Protein AF-A0A9N9KIV7-F1 (afdb_monomer_lite)

Structure (mmCIF, N/CA/C/O backbone):
data_AF-A0A9N9KIV7-F1
#
_entry.id   AF-A0A9N9KIV7-F1
#
loop_
_atom_site.group_PDB
_atom_site.id
_atom_site.type_symbol
_atom_site.label_atom_id
_atom_site.label_alt_id
_atom_site.label_comp_id
_atom_site.label_asym_id
_atom_site.label_entity_id
_atom_site.label_seq_id
_atom_site.pdbx_PDB_ins_code
_atom_site.Cartn_x
_atom_site.Cartn_y
_atom_site.Cartn_z
_atom_site.occupancy
_atom_site.B_iso_or_equiv
_atom_site.auth_seq_id
_atom_site.auth_comp_id
_atom_site.auth_asym_id
_atom_site.auth_atom_id
_atom_site.pdbx_PDB_model_num
ATOM 1 N N . MET A 1 1 ? -14.320 -5.019 3.488 1.00 90.56 1 MET A N 1
ATOM 2 C CA . MET A 1 1 ? -13.304 -5.894 2.875 1.00 90.56 1 MET A CA 1
ATOM 3 C C . MET A 1 1 ? -13.835 -6.541 1.601 1.00 90.56 1 MET A C 1
ATOM 5 O O . MET A 1 1 ? -13.416 -6.108 0.541 1.00 90.56 1 MET A O 1
ATOM 9 N N . GLY A 1 2 ? -14.800 -7.473 1.668 1.00 93.31 2 GLY A N 1
ATOM 10 C CA . GLY A 1 2 ? -15.268 -8.233 0.491 1.00 93.31 2 GLY A CA 1
ATOM 11 C C . GLY A 1 2 ? -15.686 -7.397 -0.729 1.00 93.31 2 GLY A C 1
ATOM 12 O O . GLY A 1 2 ? -15.237 -7.687 -1.831 1.00 93.31 2 GLY A O 1
ATOM 13 N N . ASN A 1 3 ? -16.467 -6.326 -0.538 1.00 92.25 3 ASN A N 1
ATOM 14 C CA . ASN A 1 3 ? -16.865 -5.447 -1.649 1.00 92.25 3 ASN A CA 1
ATOM 15 C C . ASN A 1 3 ? -15.658 -4.789 -2.335 1.00 92.25 3 ASN A C 1
ATOM 17 O O . ASN A 1 3 ? -15.533 -4.883 -3.546 1.00 92.25 3 ASN A O 1
ATOM 21 N N . GLY A 1 4 ? -14.734 -4.213 -1.558 1.00 90.00 4 GLY A N 1
ATOM 22 C CA . GLY A 1 4 ? -13.536 -3.582 -2.116 1.00 90.00 4 GLY A CA 1
ATOM 23 C C . GLY A 1 4 ? -12.632 -4.582 -2.839 1.00 90.00 4 GLY A C 1
ATOM 24 O O . GLY A 1 4 ? -12.167 -4.305 -3.933 1.00 90.00 4 GLY A O 1
ATOM 25 N N . MET A 1 5 ? -12.449 -5.791 -2.295 1.00 89.81 5 MET A N 1
ATOM 26 C CA . MET A 1 5 ? -11.717 -6.853 -3.003 1.00 89.81 5 MET A CA 1
ATOM 27 C C . MET A 1 5 ? -12.370 -7.209 -4.348 1.00 89.81 5 MET A C 1
ATOM 29 O O . MET A 1 5 ? -11.663 -7.440 -5.324 1.00 89.81 5 MET A O 1
ATOM 33 N N . ALA A 1 6 ? -13.705 -7.234 -4.418 1.00 90.00 6 ALA A N 1
ATOM 34 C CA . ALA A 1 6 ? -14.421 -7.515 -5.658 1.00 90.00 6 ALA A CA 1
ATOM 35 C C . ALA A 1 6 ? -14.198 -6.434 -6.730 1.00 90.00 6 ALA A C 1
ATOM 37 O O . ALA A 1 6 ? -14.156 -6.772 -7.914 1.00 90.00 6 ALA A O 1
ATOM 38 N N . ASP A 1 7 ? -14.023 -5.172 -6.333 1.00 87.50 7 ASP A N 1
ATOM 39 C CA . ASP A 1 7 ? -13.724 -4.075 -7.260 1.00 87.50 7 ASP A CA 1
ATOM 40 C C . ASP A 1 7 ? -12.354 -4.290 -7.932 1.00 87.50 7 ASP A C 1
ATOM 42 O O . ASP A 1 7 ? -12.272 -4.345 -9.158 1.00 87.50 7 ASP A O 1
ATOM 46 N N . TYR A 1 8 ? -11.305 -4.595 -7.158 1.00 85.38 8 TYR A N 1
ATOM 47 C CA . TYR A 1 8 ? -9.962 -4.852 -7.709 1.00 85.38 8 TYR A CA 1
ATOM 48 C C . TYR A 1 8 ? -9.851 -6.159 -8.512 1.00 85.38 8 TYR A C 1
ATOM 50 O O . TYR A 1 8 ? -8.993 -6.273 -9.389 1.00 85.38 8 TYR A O 1
ATOM 58 N N . VAL A 1 9 ? -10.714 -7.149 -8.254 1.00 84.38 9 VAL A N 1
ATOM 59 C CA . VAL A 1 9 ? -10.813 -8.350 -9.103 1.00 84.38 9 VAL A CA 1
ATOM 60 C C . VAL A 1 9 ? -11.420 -8.010 -10.464 1.00 84.38 9 VAL A C 1
ATOM 62 O O . VAL A 1 9 ? -10.925 -8.490 -11.483 1.00 84.38 9 VAL A O 1
ATOM 65 N N . LYS A 1 10 ? -12.475 -7.185 -10.501 1.00 78.31 10 LYS A N 1
ATOM 66 C CA . LYS A 1 10 ? -13.093 -6.743 -11.761 1.00 78.31 10 LYS A CA 1
ATOM 67 C C . LYS A 1 10 ? -12.128 -5.903 -12.586 1.00 78.31 10 LYS A C 1
ATOM 69 O O . LYS A 1 10 ? -11.980 -6.162 -13.776 1.00 78.31 10 LYS A O 1
ATOM 74 N N . ASP A 1 11 ? -11.444 -4.962 -11.945 1.00 71.88 11 ASP A N 1
ATOM 75 C CA . ASP A 1 11 ? -10.468 -4.104 -12.616 1.00 71.88 11 ASP A CA 1
ATOM 76 C C . ASP A 1 11 ? -9.274 -4.919 -13.133 1.00 71.88 11 ASP A C 1
ATOM 78 O O . ASP A 1 11 ? 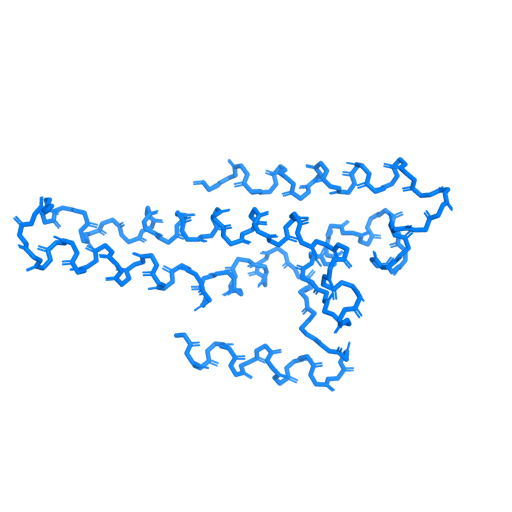-8.807 -4.708 -14.253 1.00 71.88 11 ASP A O 1
ATOM 82 N N . GLY A 1 12 ? -8.840 -5.923 -12.363 1.00 66.69 12 GLY A N 1
ATOM 83 C CA . GLY A 1 12 ? -7.737 -6.804 -12.734 1.00 66.69 12 GLY A CA 1
ATOM 84 C C . GLY A 1 12 ? -8.049 -7.835 -13.825 1.00 66.69 12 GLY A C 1
ATOM 85 O O . GLY A 1 12 ? -7.130 -8.371 -14.450 1.00 66.69 12 GLY A O 1
ATOM 86 N N . ALA A 1 13 ? -9.329 -8.105 -14.104 1.00 60.34 13 ALA A N 1
ATOM 87 C CA . ALA A 1 13 ? -9.751 -9.074 -15.119 1.00 60.34 13 ALA A CA 1
ATOM 88 C C . ALA A 1 13 ? -9.332 -8.675 -16.548 1.00 60.34 13 ALA A C 1
ATOM 90 O O . ALA A 1 13 ? -9.235 -9.536 -17.422 1.00 60.34 13 ALA A O 1
ATOM 91 N N . HIS A 1 14 ? -9.055 -7.389 -16.785 1.00 53.75 14 HIS A N 1
ATOM 92 C CA . HIS A 1 14 ? -8.605 -6.867 -18.079 1.00 53.75 14 HIS A CA 1
ATOM 93 C C . HIS A 1 14 ? -7.080 -6.687 -18.182 1.00 53.75 14 HIS A C 1
ATOM 95 O O . HIS A 1 14 ? -6.574 -6.465 -19.281 1.00 53.75 14 HIS A O 1
ATOM 101 N N . THR A 1 15 ? -6.344 -6.805 -17.071 1.00 55.28 15 THR A N 1
ATOM 102 C CA . THR A 1 15 ? -4.892 -6.550 -16.978 1.00 55.28 15 THR A CA 1
ATOM 103 C C . THR A 1 15 ? -4.075 -7.780 -16.564 1.00 55.28 15 THR A C 1
ATOM 105 O O . THR A 1 15 ? -2.910 -7.641 -16.202 1.00 55.28 15 THR A O 1
ATOM 108 N N . ASN A 1 16 ? -4.657 -8.988 -16.632 1.00 58.66 16 ASN A N 1
ATOM 109 C CA . ASN A 1 16 ? -4.065 -10.246 -16.143 1.00 58.66 16 ASN A CA 1
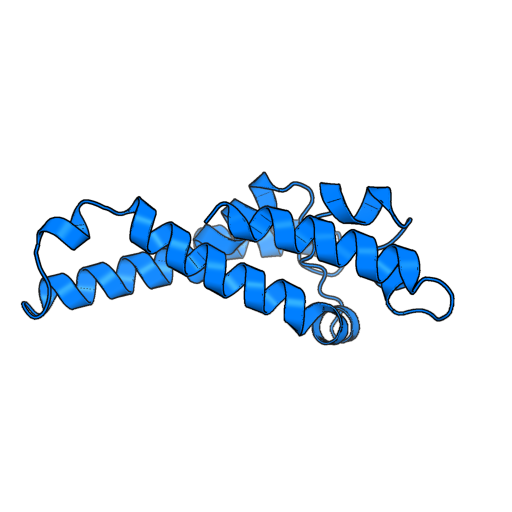ATOM 110 C C . ASN A 1 16 ? -3.710 -10.236 -14.642 1.00 58.66 16 ASN A C 1
ATOM 112 O O . ASN A 1 16 ? -2.781 -10.917 -14.225 1.00 58.66 16 ASN A O 1
ATOM 116 N N . GLY A 1 17 ? -4.460 -9.499 -13.820 1.00 64.50 17 GLY A N 1
ATOM 117 C CA . GLY A 1 17 ? -4.215 -9.379 -12.381 1.00 64.50 17 GLY A CA 1
ATOM 118 C C . GLY A 1 17 ? -4.516 -7.978 -11.866 1.00 64.50 17 GLY A C 1
ATOM 119 O O . GLY A 1 17 ? -4.763 -7.067 -12.652 1.00 64.50 17 GLY A O 1
ATOM 120 N N . VAL A 1 18 ? -4.501 -7.800 -10.541 1.00 70.38 18 VAL A N 1
ATOM 121 C CA . VAL A 1 18 ? -4.674 -6.479 -9.912 1.00 70.38 18 VAL A CA 1
ATOM 122 C C . VAL A 1 18 ? -3.626 -5.518 -10.477 1.00 70.38 18 VAL A C 1
ATO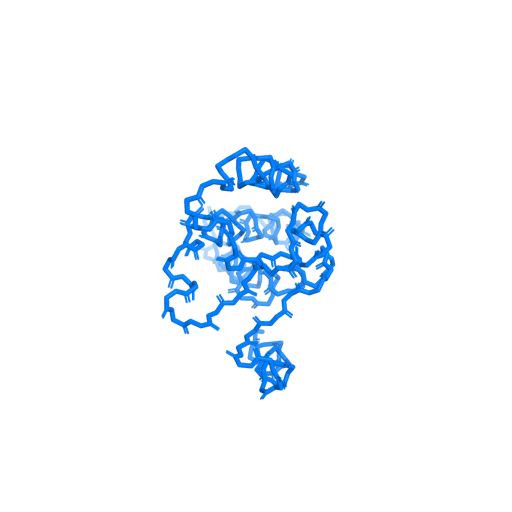M 124 O O . VAL A 1 18 ? -2.444 -5.854 -10.494 1.00 70.38 18 VAL A O 1
ATOM 127 N N . SER A 1 19 ? -4.069 -4.347 -10.940 1.00 74.94 19 SER A N 1
ATOM 128 C CA . SER A 1 19 ? -3.212 -3.270 -11.434 1.00 74.94 19 SER A CA 1
ATOM 129 C C . SER A 1 19 ? -3.507 -2.006 -10.635 1.00 74.94 19 SER A C 1
ATOM 131 O O . SER A 1 19 ? -4.623 -1.486 -10.655 1.00 74.94 19 SER A O 1
ATOM 133 N N . ILE A 1 20 ? -2.508 -1.545 -9.888 1.00 91.31 20 ILE A N 1
ATOM 134 C CA . ILE A 1 20 ? -2.582 -0.325 -9.087 1.00 91.31 20 ILE A CA 1
ATOM 135 C C . ILE A 1 20 ? -2.037 0.827 -9.926 1.00 91.31 20 ILE A C 1
ATOM 137 O O . ILE A 1 20 ? -0.852 0.843 -10.258 1.00 91.31 20 ILE A O 1
ATOM 141 N N . LYS A 1 21 ? -2.896 1.787 -10.279 1.00 91.81 21 LYS A N 1
ATOM 142 C CA . LYS A 1 21 ? -2.507 2.892 -11.163 1.00 91.81 21 LYS A CA 1
ATOM 143 C C . LYS A 1 21 ? -1.924 4.059 -10.387 1.00 91.81 21 LYS A C 1
ATOM 145 O O . LYS A 1 21 ? -0.817 4.494 -10.671 1.00 91.81 21 LYS A O 1
ATOM 150 N N . THR A 1 22 ? -2.657 4.544 -9.392 1.00 94.81 22 THR A N 1
ATOM 15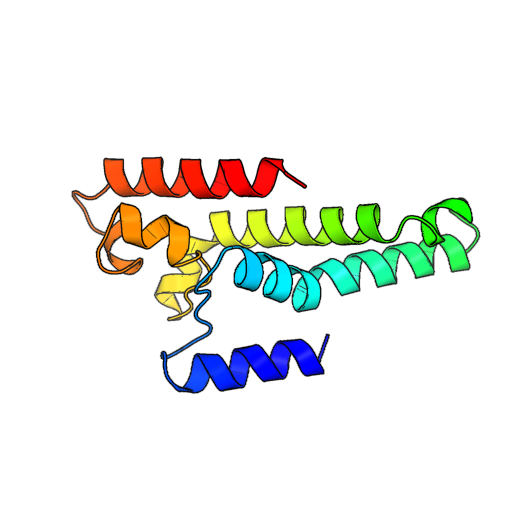1 C CA . THR A 1 22 ? -2.268 5.723 -8.608 1.00 94.81 22 THR A CA 1
ATOM 152 C C . THR A 1 22 ? -1.876 5.365 -7.178 1.00 94.81 22 THR A C 1
ATOM 154 O O . THR A 1 22 ? -2.242 4.309 -6.657 1.00 94.81 22 THR A O 1
ATOM 157 N N . LEU A 1 23 ? -1.184 6.276 -6.495 1.00 95.19 23 LEU A N 1
ATOM 158 C CA . LEU A 1 23 ? -0.926 6.180 -5.055 1.00 95.19 23 LEU A CA 1
ATOM 159 C C . LEU A 1 23 ? -2.220 6.124 -4.240 1.00 95.19 23 LEU A C 1
ATOM 161 O O . LEU A 1 23 ? -2.299 5.419 -3.237 1.00 95.19 23 LEU A O 1
ATOM 165 N N . LYS A 1 24 ? -3.269 6.806 -4.705 1.00 94.56 24 LYS A N 1
ATOM 166 C CA . LYS A 1 24 ? -4.592 6.728 -4.086 1.00 94.56 24 LYS A CA 1
ATOM 167 C C . LYS A 1 24 ? -5.202 5.334 -4.235 1.00 94.56 24 LYS A C 1
ATOM 169 O O . LYS A 1 24 ? -5.795 4.830 -3.285 1.00 94.56 24 LYS A O 1
ATOM 174 N N . ASP A 1 25 ? -5.042 4.696 -5.393 1.00 93.75 25 ASP A N 1
ATOM 175 C CA . ASP A 1 25 ? -5.490 3.313 -5.589 1.00 93.75 25 ASP A CA 1
ATOM 176 C C . ASP A 1 25 ? -4.689 2.350 -4.712 1.00 93.75 25 ASP A C 1
ATOM 178 O O . ASP A 1 25 ? -5.247 1.373 -4.214 1.00 93.75 25 ASP A O 1
ATOM 182 N N . PHE A 1 26 ? -3.404 2.640 -4.491 1.00 95.00 26 PHE A N 1
ATOM 183 C CA . PHE A 1 26 ? -2.544 1.857 -3.611 1.00 95.00 26 PHE A CA 1
ATOM 184 C C . PHE A 1 26 ? -3.026 1.918 -2.157 1.00 95.00 26 PHE A C 1
ATOM 186 O O . PHE A 1 26 ? -3.191 0.876 -1.515 1.00 95.00 26 PHE A O 1
ATOM 193 N N . ASP A 1 27 ? -3.335 3.122 -1.667 1.00 96.00 27 ASP A N 1
ATOM 194 C CA . ASP A 1 27 ? -3.919 3.347 -0.341 1.00 96.00 27 ASP A CA 1
ATOM 195 C C . ASP A 1 27 ? -5.277 2.666 -0.203 1.00 96.00 27 ASP A C 1
ATOM 197 O O . ASP A 1 27 ? -5.525 1.975 0.784 1.00 96.00 27 ASP A O 1
ATOM 201 N N . MET A 1 28 ? -6.149 2.815 -1.202 1.00 95.75 28 MET A N 1
ATOM 202 C CA . MET A 1 28 ? -7.488 2.226 -1.190 1.00 95.75 28 MET A CA 1
ATOM 203 C C . MET A 1 28 ? -7.449 0.697 -1.209 1.00 95.75 28 MET A C 1
ATOM 205 O O . MET A 1 28 ? -8.191 0.055 -0.460 1.00 95.75 28 MET A O 1
ATOM 209 N N . TYR A 1 29 ? -6.549 0.098 -1.992 1.00 95.31 29 TYR A N 1
ATOM 210 C CA . TYR A 1 29 ? -6.341 -1.346 -1.987 1.00 95.31 29 TYR A CA 1
ATOM 211 C C . TYR A 1 29 ? -5.903 -1.815 -0.596 1.00 95.31 29 TYR A C 1
ATOM 213 O O . TYR A 1 29 ? -6.544 -2.684 0.002 1.00 95.31 29 TYR A O 1
ATOM 221 N N . CYS A 1 30 ? -4.863 -1.183 -0.039 1.00 96.56 30 CYS A N 1
ATOM 222 C CA . CYS A 1 30 ? -4.332 -1.510 1.284 1.00 96.56 30 CYS A CA 1
ATOM 223 C C . CYS A 1 30 ? -5.365 -1.284 2.398 1.00 96.56 30 CYS A C 1
ATOM 225 O O . CYS A 1 30 ? -5.459 -2.087 3.329 1.00 96.56 30 CYS A O 1
ATOM 227 N N . TYR A 1 31 ? -6.199 -0.251 2.285 1.00 97.25 31 TYR A N 1
ATOM 228 C CA . TYR A 1 31 ? -7.320 -0.004 3.187 1.00 97.25 31 TYR A CA 1
ATOM 229 C C . TYR A 1 31 ? -8.287 -1.188 3.205 1.00 97.25 31 TYR A C 1
ATOM 231 O O . TYR A 1 31 ? -8.633 -1.689 4.279 1.00 97.25 31 TYR A O 1
ATOM 239 N N . TYR A 1 32 ? -8.698 -1.680 2.034 1.00 96.38 32 TYR A N 1
ATOM 240 C CA . TYR A 1 32 ? -9.662 -2.771 1.970 1.00 96.38 32 TYR A CA 1
ATOM 241 C C . TYR A 1 32 ? -9.116 -4.098 2.490 1.00 96.38 32 TYR A C 1
ATOM 243 O O . TYR A 1 32 ? -9.877 -4.813 3.151 1.00 96.38 32 TYR A O 1
ATOM 251 N N . VAL A 1 33 ? -7.854 -4.430 2.192 1.00 95.44 33 VAL A N 1
ATOM 252 C CA . VAL A 1 33 ? -7.272 -5.747 2.515 1.00 95.44 33 VAL A CA 1
ATOM 253 C C . VAL A 1 33 ? -6.592 -5.807 3.886 1.00 95.44 33 VAL A C 1
ATOM 255 O O . VAL A 1 33 ? -6.556 -6.879 4.486 1.00 95.44 33 VAL A O 1
ATOM 258 N N . ALA A 1 34 ? -6.115 -4.679 4.417 1.00 97.69 34 ALA A N 1
ATOM 259 C CA . ALA A 1 34 ? -5.377 -4.639 5.681 1.00 97.69 34 ALA A CA 1
ATOM 260 C C . ALA A 1 34 ? -5.843 -3.541 6.645 1.00 97.69 34 ALA A C 1
ATOM 262 O O . ALA A 1 34 ? -6.002 -3.820 7.833 1.00 97.69 34 ALA A O 1
ATOM 263 N N . GLY A 1 35 ? -6.134 -2.326 6.167 1.00 97.75 35 GLY A N 1
ATOM 264 C CA . GLY A 1 35 ? -6.600 -1.222 7.022 1.00 97.75 35 GLY A CA 1
ATOM 265 C C . GLY A 1 35 ? -7.877 -1.571 7.797 1.00 97.75 35 GLY A C 1
ATOM 266 O O . GLY A 1 35 ? -7.961 -1.365 9.007 1.00 97.75 35 GLY A O 1
ATOM 267 N N . LEU A 1 36 ? -8.850 -2.198 7.129 1.00 97.50 36 LEU A N 1
ATOM 268 C CA . LEU A 1 36 ? -10.071 -2.697 7.772 1.00 97.50 36 LEU A CA 1
ATOM 269 C C . LEU A 1 36 ? -9.810 -3.831 8.775 1.00 97.50 36 LEU A C 1
ATOM 271 O O . LEU A 1 36 ? -10.532 -3.933 9.766 1.00 97.50 36 LEU A O 1
ATOM 275 N N . THR A 1 37 ? -8.800 -4.671 8.535 1.00 97.44 37 THR A N 1
ATOM 276 C CA . THR A 1 37 ? -8.397 -5.740 9.463 1.00 97.44 37 THR A CA 1
ATOM 277 C C . THR A 1 37 ? -7.824 -5.147 10.738 1.00 97.44 37 THR A C 1
ATOM 279 O O . THR A 1 37 ? -8.250 -5.524 11.826 1.00 97.44 37 THR A O 1
ATOM 282 N N . ALA A 1 38 ? -6.908 -4.185 10.609 1.00 97.44 38 ALA A N 1
ATOM 283 C CA . ALA A 1 38 ? -6.313 -3.491 11.742 1.00 97.44 38 ALA A CA 1
ATOM 284 C C . ALA A 1 38 ? -7.379 -2.732 12.550 1.00 97.44 38 ALA A C 1
ATOM 286 O O . ALA A 1 38 ? -7.444 -2.883 13.767 1.00 97.44 38 ALA A O 1
ATOM 287 N N . LEU A 1 39 ? -8.298 -2.026 11.880 1.00 97.31 39 LEU A N 1
ATOM 288 C CA . LEU A 1 39 ? -9.442 -1.383 12.534 1.00 97.31 39 LEU A CA 1
ATOM 289 C C . LEU A 1 39 ? -10.337 -2.389 13.279 1.00 97.31 39 LEU A C 1
ATOM 291 O O . LEU A 1 39 ? -10.768 -2.133 14.404 1.00 97.31 39 LEU A O 1
ATOM 295 N N . GLY A 1 40 ? -10.629 -3.537 12.663 1.00 96.88 40 GLY A N 1
ATOM 296 C CA . GLY A 1 40 ? -11.398 -4.610 13.294 1.00 96.88 40 GLY A CA 1
ATOM 297 C C . GLY A 1 40 ? -10.701 -5.180 14.531 1.00 96.88 40 GLY A C 1
ATOM 298 O O . GLY A 1 40 ? -11.343 -5.339 15.568 1.00 96.88 40 GLY A O 1
ATOM 299 N N . ALA A 1 41 ? -9.392 -5.429 14.446 1.00 97.12 41 ALA A N 1
ATOM 300 C CA . ALA A 1 41 ? -8.577 -5.909 15.558 1.00 97.12 41 ALA A CA 1
ATOM 301 C C . ALA A 1 41 ? -8.552 -4.903 16.718 1.00 97.12 41 ALA A C 1
ATOM 303 O O . ALA A 1 41 ? -8.837 -5.283 17.850 1.00 97.12 41 ALA A O 1
ATOM 304 N N . THR A 1 42 ? -8.330 -3.615 16.437 1.00 97.56 42 THR A N 1
ATOM 305 C CA . THR A 1 42 ? -8.401 -2.549 17.448 1.00 97.56 42 THR A CA 1
ATOM 306 C C . THR A 1 42 ? -9.750 -2.539 18.165 1.00 97.56 42 THR A C 1
ATOM 308 O O . THR A 1 42 ? -9.796 -2.517 19.393 1.00 97.56 42 THR A O 1
ATOM 311 N N . ARG A 1 43 ? -10.862 -2.635 17.425 1.00 96.81 43 ARG A N 1
ATOM 312 C CA . ARG A 1 43 ? -12.203 -2.700 18.030 1.00 96.81 43 ARG A CA 1
ATOM 313 C C . ARG A 1 43 ? -12.392 -3.930 18.914 1.00 96.81 43 ARG A C 1
ATOM 315 O O . ARG A 1 43 ? -13.065 -3.825 19.934 1.00 96.81 43 ARG A O 1
ATOM 322 N N . LEU A 1 44 ? -11.807 -5.074 18.554 1.00 97.88 44 LEU A N 1
ATOM 323 C CA . LEU A 1 44 ? -11.835 -6.277 19.390 1.00 97.88 44 LEU A CA 1
ATOM 324 C C . LEU A 1 44 ? -11.017 -6.101 20.676 1.00 97.88 44 LEU A C 1
ATOM 326 O O . LEU A 1 44 ? -11.489 -6.515 21.730 1.00 97.88 44 LEU A O 1
ATOM 330 N N . PHE A 1 45 ? -9.844 -5.463 20.613 1.00 97.44 45 PHE A N 1
ATOM 331 C CA . PHE A 1 45 ? -9.017 -5.193 21.796 1.00 97.44 45 PHE A CA 1
ATOM 332 C C . PHE A 1 45 ? -9.697 -4.233 22.784 1.00 97.44 45 PHE A C 1
ATOM 334 O O . PHE A 1 45 ? -9.660 -4.441 23.998 1.00 97.44 45 PHE A O 1
ATOM 341 N N . VAL A 1 46 ? -10.390 -3.216 22.264 1.00 97.38 46 VAL A N 1
ATOM 342 C CA . VAL A 1 46 ? -11.218 -2.327 23.090 1.00 97.38 46 VAL A CA 1
ATOM 343 C C . VAL A 1 46 ? -12.419 -3.084 23.661 1.00 97.38 46 VAL A C 1
ATOM 345 O O . VAL A 1 46 ? -12.687 -3.014 24.858 1.00 97.38 46 VAL A O 1
ATOM 348 N N . ALA A 1 47 ? -13.124 -3.867 22.838 1.00 97.31 47 ALA A N 1
ATOM 349 C CA . ALA A 1 47 ? -14.289 -4.637 23.277 1.00 97.31 47 ALA A CA 1
ATOM 350 C C . ALA A 1 47 ? -13.951 -5.721 24.314 1.00 97.31 47 ALA A C 1
ATOM 352 O O . ALA A 1 47 ? -14.812 -6.079 25.117 1.00 97.31 47 ALA A O 1
ATOM 353 N N . SER A 1 48 ? -12.717 -6.237 24.331 1.00 97.94 48 SER A N 1
ATOM 354 C CA . SER A 1 48 ? -12.268 -7.172 25.366 1.00 97.94 48 SER A CA 1
ATOM 355 C C . SER A 1 48 ? -12.000 -6.501 26.717 1.00 97.94 48 SER A C 1
ATOM 357 O O . SER A 1 48 ? -11.779 -7.208 27.697 1.00 97.94 48 SER A O 1
ATOM 359 N N . GLY A 1 49 ? -11.989 -5.163 26.784 1.00 97.31 49 GLY A N 1
ATOM 360 C CA . GLY A 1 49 ? -11.673 -4.396 27.993 1.00 97.31 49 GLY A CA 1
ATOM 361 C C . GLY A 1 49 ? -10.197 -4.446 28.393 1.00 97.31 49 GLY A C 1
ATOM 362 O O . GLY A 1 49 ? -9.870 -4.140 29.537 1.00 97.31 49 GLY A O 1
ATOM 363 N N . LEU A 1 50 ? -9.320 -4.872 27.476 1.00 97.56 50 LEU A N 1
ATOM 364 C CA . LEU A 1 50 ? -7.873 -4.942 27.710 1.00 97.56 50 LEU A CA 1
ATOM 365 C C . LEU A 1 50 ? -7.162 -3.647 27.302 1.00 97.56 50 LEU A C 1
ATOM 367 O O . LEU A 1 50 ? -6.092 -3.362 27.827 1.00 97.56 50 LEU A O 1
ATOM 371 N N . GLU A 1 51 ? -7.773 -2.866 26.410 1.00 97.19 51 GLU A N 1
ATOM 372 C CA . GLU A 1 51 ? -7.243 -1.599 25.904 1.00 97.19 51 GLU A CA 1
ATOM 373 C C . GLU A 1 51 ? -8.167 -0.420 26.239 1.00 97.19 51 GLU A C 1
ATOM 375 O O . GLU A 1 51 ? -9.357 -0.599 26.514 1.00 97.19 51 GLU A O 1
ATOM 380 N N . SER A 1 52 ? -7.619 0.800 26.191 1.00 96.00 52 SER A N 1
ATOM 381 C CA . SER A 1 52 ? -8.386 2.035 26.413 1.00 96.00 52 SER A CA 1
ATOM 382 C C . SER A 1 52 ? -9.492 2.211 25.370 1.00 96.00 52 SER A C 1
ATOM 384 O O . SER A 1 52 ? -9.263 2.011 24.176 1.00 96.00 52 SER A O 1
ATOM 386 N N . SER A 1 53 ? -10.668 2.677 25.804 1.00 94.25 53 SER A N 1
ATOM 387 C CA . SER A 1 53 ? -11.776 3.034 24.908 1.00 94.25 53 SER A CA 1
ATOM 388 C C . SER A 1 53 ? -11.396 4.093 23.879 1.00 94.25 53 SER A C 1
ATOM 390 O O . SER A 1 53 ? -11.894 4.040 22.758 1.00 94.25 53 SER A O 1
ATOM 392 N N . ASP A 1 54 ? -10.475 4.993 24.229 1.00 93.19 54 ASP A N 1
ATOM 393 C CA . ASP A 1 54 ? -10.037 6.099 23.369 1.00 93.19 54 ASP A CA 1
ATOM 394 C C . ASP A 1 54 ? -9.398 5.592 22.064 1.00 93.19 54 ASP A C 1
ATOM 396 O O . ASP A 1 54 ? -9.424 6.266 21.036 1.00 93.19 54 ASP A O 1
ATOM 400 N N . LEU A 1 55 ? -8.863 4.364 22.072 1.00 92.88 55 LEU A N 1
ATOM 401 C CA . LEU A 1 55 ? -8.269 3.742 20.891 1.00 92.88 55 LEU A CA 1
ATOM 402 C C . LEU A 1 55 ? -9.317 3.418 19.810 1.00 92.88 55 LEU A C 1
ATOM 404 O O . LEU A 1 55 ? -8.977 3.324 18.634 1.00 92.88 55 LEU A O 1
ATOM 408 N N . ALA A 1 56 ? -10.593 3.250 20.177 1.00 90.38 56 ALA A N 1
ATOM 409 C CA . ALA A 1 56 ? -11.664 3.025 19.206 1.00 90.38 56 ALA A CA 1
ATOM 410 C C . ALA A 1 56 ? -12.042 4.297 18.427 1.00 90.38 56 ALA A C 1
ATOM 412 O O . ALA A 1 56 ? -12.594 4.183 17.326 1.00 90.38 56 ALA A O 1
ATOM 413 N N . ASP A 1 57 ? -11.741 5.474 18.983 1.00 90.12 57 ASP A N 1
ATOM 414 C CA . ASP A 1 57 ? -12.056 6.768 18.380 1.00 90.12 57 ASP A CA 1
ATOM 415 C C . ASP A 1 57 ? -11.011 7.165 17.322 1.00 90.12 57 ASP A C 1
ATOM 417 O O . ASP A 1 57 ? -11.363 7.737 16.285 1.00 90.12 57 ASP A O 1
ATOM 421 N N . ASP A 1 58 ? -9.741 6.786 17.511 1.00 90.69 58 ASP A N 1
ATOM 422 C CA . ASP A 1 58 ? -8.675 7.015 16.526 1.00 90.69 58 ASP A CA 1
ATOM 423 C C . ASP A 1 58 ? -8.613 5.913 15.458 1.00 90.69 58 ASP A C 1
ATOM 425 O O . ASP A 1 58 ? -7.699 5.090 15.371 1.00 90.69 58 ASP A O 1
ATOM 429 N N . THR A 1 59 ? -9.615 5.919 14.583 1.00 93.44 59 THR A N 1
ATOM 430 C CA . THR A 1 59 ? -9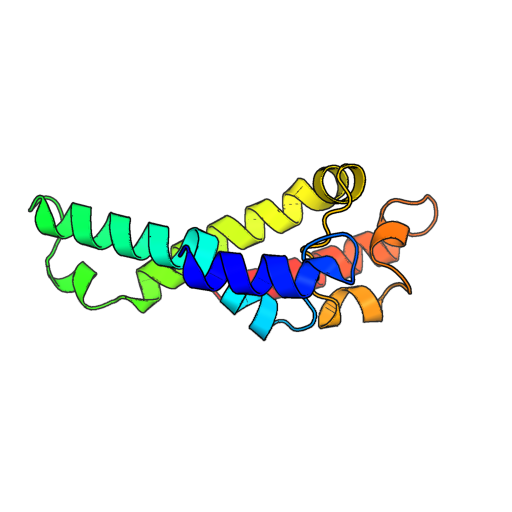.663 4.977 13.457 1.00 93.44 59 THR A CA 1
ATOM 431 C C . THR A 1 59 ? -8.519 5.170 12.455 1.00 93.44 59 THR A C 1
ATOM 433 O O . THR A 1 59 ? -8.143 4.210 11.777 1.00 93.44 59 THR A O 1
ATOM 436 N N . ASN A 1 60 ? -7.942 6.375 12.371 1.00 95.00 60 ASN A N 1
ATOM 437 C CA . ASN A 1 60 ? -6.862 6.683 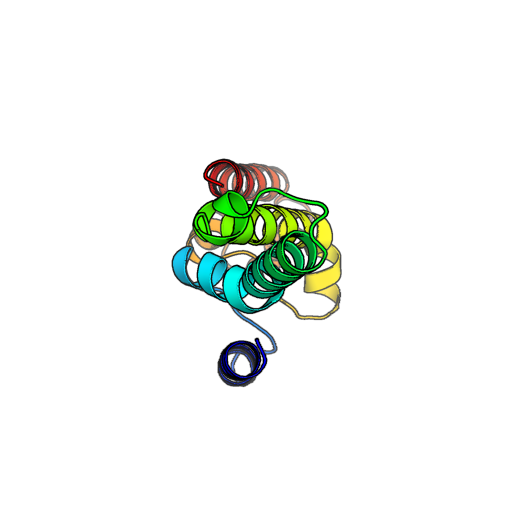11.436 1.00 95.00 60 ASN A CA 1
ATOM 438 C C . ASN A 1 60 ? -5.571 5.976 11.837 1.00 95.00 60 ASN A C 1
ATOM 440 O O . ASN A 1 60 ? -4.906 5.417 10.967 1.00 95.00 60 ASN A O 1
ATOM 444 N N . LEU A 1 61 ? -5.241 5.942 13.129 1.00 95.06 61 LEU A N 1
ATOM 445 C CA . LEU A 1 61 ? -4.072 5.220 13.627 1.00 95.06 61 LEU A CA 1
ATOM 446 C C . LEU A 1 61 ? -4.126 3.731 13.256 1.00 95.06 61 LEU A C 1
ATOM 448 O O . LEU A 1 61 ? -3.177 3.198 12.680 1.00 95.06 61 LEU A O 1
ATOM 452 N N . SER A 1 62 ? -5.258 3.066 13.510 1.00 96.19 62 SER A N 1
ATOM 453 C CA . SER A 1 62 ? -5.443 1.654 13.151 1.00 96.19 62 SER A CA 1
ATOM 454 C C . SER A 1 62 ? -5.347 1.420 11.647 1.00 96.19 62 SER A C 1
ATOM 456 O O . SER A 1 62 ? -4.725 0.456 11.203 1.00 96.19 62 SER A O 1
ATOM 458 N N . ILE A 1 63 ? -5.965 2.292 10.847 1.00 97.44 63 ILE A N 1
ATOM 459 C CA . ILE A 1 63 ? -5.922 2.179 9.389 1.00 97.44 63 ILE A CA 1
ATOM 460 C C . ILE A 1 63 ? -4.480 2.345 8.893 1.00 97.44 63 ILE A C 1
ATOM 462 O O . ILE A 1 63 ? -4.018 1.490 8.140 1.00 97.44 63 ILE A O 1
ATOM 466 N N . ASN A 1 64 ? -3.753 3.367 9.355 1.00 96.81 64 ASN A N 1
ATOM 467 C CA . ASN A 1 64 ? -2.358 3.609 8.975 1.00 96.81 64 ASN A CA 1
ATOM 468 C C . ASN A 1 64 ? -1.444 2.435 9.340 1.00 96.81 64 ASN A C 1
ATOM 470 O O . ASN A 1 64 ? -0.645 2.025 8.503 1.00 96.81 64 ASN A O 1
ATOM 474 N N . LEU A 1 65 ? -1.629 1.808 10.508 1.00 96.00 65 LEU A N 1
ATOM 475 C CA . LEU A 1 65 ? -0.912 0.579 10.868 1.00 96.00 65 LEU A CA 1
ATOM 476 C C . LEU A 1 65 ? -1.128 -0.533 9.826 1.00 96.00 65 LEU A C 1
ATOM 478 O O . LEU A 1 65 ? -0.175 -1.182 9.387 1.00 96.00 65 LEU A O 1
ATOM 482 N N . GLY A 1 66 ? -2.381 -0.748 9.414 1.00 97.56 66 GLY A N 1
ATOM 483 C CA . GLY A 1 66 ? -2.719 -1.734 8.388 1.00 97.56 66 GLY A CA 1
ATOM 484 C C . GLY A 1 66 ? -2.117 -1.397 7.021 1.00 97.56 66 GLY A C 1
ATOM 485 O O . GLY A 1 66 ? -1.591 -2.285 6.350 1.00 97.56 66 GLY A O 1
ATOM 486 N N . LEU A 1 67 ? -2.150 -0.122 6.619 1.00 97.50 67 LEU A N 1
ATOM 487 C CA . LEU A 1 67 ? -1.538 0.352 5.374 1.00 97.50 67 LEU A CA 1
ATOM 488 C C . LEU A 1 67 ? -0.020 0.152 5.394 1.00 97.50 67 LEU A C 1
ATOM 490 O O . LEU A 1 67 ? 0.514 -0.457 4.470 1.00 97.50 67 LEU A O 1
ATOM 494 N N . TYR A 1 68 ? 0.663 0.589 6.452 1.00 97.56 68 TYR A N 1
ATOM 495 C CA . TYR A 1 68 ? 2.108 0.436 6.613 1.00 97.56 68 TYR A CA 1
ATOM 496 C C . TYR A 1 68 ? 2.536 -1.034 6.488 1.00 97.56 68 TYR A C 1
ATOM 498 O O . TYR A 1 68 ? 3.437 -1.373 5.712 1.00 97.56 68 TYR A O 1
ATOM 506 N N . TYR A 1 69 ? 1.839 -1.931 7.193 1.00 96.88 69 TYR A N 1
ATOM 507 C CA . TYR A 1 69 ? 2.114 -3.367 7.150 1.00 96.88 69 TYR A CA 1
ATOM 508 C C . TYR A 1 69 ? 1.911 -3.960 5.747 1.00 96.88 69 TYR A C 1
ATOM 510 O O . TYR A 1 69 ? 2.774 -4.678 5.228 1.00 96.88 69 TYR A O 1
ATOM 518 N N . GLN A 1 70 ? 0.789 -3.633 5.100 1.00 97.38 70 GLN A N 1
ATOM 519 C CA . GLN A 1 70 ? 0.465 -4.174 3.783 1.00 97.38 70 GLN A CA 1
ATOM 520 C C . GLN A 1 70 ? 1.407 -3.661 2.698 1.00 97.38 70 GLN A C 1
ATOM 522 O O . GLN A 1 70 ? 1.865 -4.446 1.867 1.00 97.38 70 GLN A O 1
ATOM 527 N N . LYS A 1 71 ? 1.731 -2.365 2.709 1.00 97.38 71 LYS A N 1
ATOM 528 C CA . LYS A 1 71 ? 2.652 -1.784 1.733 1.00 97.38 71 LYS A CA 1
ATOM 529 C C . LYS A 1 71 ? 4.060 -2.351 1.888 1.00 97.38 71 LYS A C 1
ATOM 531 O O . LYS A 1 71 ? 4.689 -2.670 0.885 1.00 97.38 71 LYS A O 1
ATOM 536 N N . THR A 1 72 ? 4.529 -2.561 3.121 1.00 97.38 72 THR A N 1
ATOM 537 C CA . THR A 1 72 ? 5.834 -3.200 3.375 1.00 97.38 72 THR A CA 1
ATOM 538 C C . THR A 1 72 ? 5.881 -4.614 2.792 1.00 97.38 72 THR A C 1
ATOM 540 O O . THR A 1 72 ? 6.865 -4.994 2.158 1.00 97.38 72 THR A O 1
ATOM 543 N N . THR A 1 73 ? 4.793 -5.372 2.953 1.00 97.19 73 THR A N 1
ATOM 544 C CA . THR A 1 73 ? 4.652 -6.717 2.374 1.00 97.19 73 THR A CA 1
ATOM 545 C C . THR A 1 73 ? 4.706 -6.666 0.843 1.00 97.19 73 THR A C 1
ATOM 547 O O . THR A 1 73 ? 5.515 -7.362 0.241 1.00 97.19 73 THR A O 1
ATOM 550 N N . ILE A 1 74 ? 3.934 -5.767 0.219 1.00 96.44 74 ILE A N 1
ATOM 551 C CA . ILE A 1 74 ? 3.903 -5.572 -1.242 1.00 96.44 74 ILE A CA 1
ATOM 552 C C . ILE A 1 74 ? 5.270 -5.161 -1.810 1.00 96.44 74 ILE A C 1
ATOM 554 O O . ILE A 1 74 ? 5.659 -5.615 -2.885 1.00 96.44 74 ILE A O 1
ATOM 558 N N . ILE A 1 75 ? 6.021 -4.304 -1.111 1.00 96.31 75 ILE A N 1
ATOM 559 C CA . ILE A 1 75 ? 7.380 -3.948 -1.535 1.00 96.31 75 ILE A CA 1
ATOM 560 C C . ILE A 1 75 ? 8.276 -5.187 -1.546 1.00 96.31 75 ILE A C 1
ATOM 562 O O . ILE A 1 75 ? 8.968 -5.445 -2.530 1.00 96.31 75 ILE A O 1
ATOM 566 N N . ARG A 1 76 ? 8.268 -5.946 -0.449 1.00 97.81 76 ARG A N 1
ATOM 567 C CA . ARG A 1 76 ? 9.159 -7.091 -0.248 1.00 97.81 76 ARG A CA 1
ATOM 568 C C . ARG A 1 76 ? 8.836 -8.248 -1.199 1.00 97.81 76 ARG A C 1
ATOM 570 O O . ARG A 1 76 ? 9.760 -8.918 -1.650 1.00 97.81 76 ARG A O 1
ATOM 577 N N . ASP A 1 77 ? 7.563 -8.448 -1.531 1.00 97.12 77 ASP A N 1
ATOM 578 C CA . ASP A 1 77 ? 7.082 -9.570 -2.350 1.00 97.12 77 ASP A CA 1
ATOM 579 C C . ASP A 1 77 ? 7.097 -9.304 -3.868 1.00 97.12 77 ASP A C 1
ATOM 581 O O . ASP A 1 77 ? 6.672 -10.167 -4.634 1.00 97.12 77 ASP A O 1
ATOM 585 N N . TYR A 1 78 ? 7.660 -8.175 -4.329 1.00 95.81 78 TYR A N 1
ATOM 586 C CA . TYR A 1 78 ? 7.716 -7.775 -5.746 1.00 95.81 78 TYR A CA 1
ATOM 587 C C . TYR A 1 78 ? 8.035 -8.934 -6.711 1.00 95.81 78 TYR A C 1
ATOM 589 O O . TYR A 1 78 ? 7.270 -9.207 -7.637 1.00 95.81 78 TYR A O 1
ATOM 597 N N . LEU A 1 79 ? 9.144 -9.652 -6.495 1.00 95.69 79 LEU A N 1
ATOM 598 C CA . LEU A 1 79 ? 9.561 -10.713 -7.417 1.00 95.69 79 LEU A CA 1
ATOM 599 C C . LEU A 1 79 ? 8.580 -11.894 -7.413 1.00 95.69 79 LEU A C 1
ATOM 601 O O . LEU A 1 79 ? 8.274 -12.439 -8.473 1.00 95.69 79 LEU A O 1
ATOM 605 N N . GLU A 1 80 ? 8.078 -12.278 -6.237 1.00 95.69 80 GLU A N 1
ATOM 606 C CA . GLU A 1 80 ? 7.094 -13.353 -6.095 1.00 95.69 80 GLU A CA 1
ATOM 607 C C . GLU A 1 80 ? 5.790 -12.987 -6.813 1.00 95.69 80 GLU A C 1
ATOM 609 O O . GLU A 1 80 ? 5.263 -13.778 -7.597 1.00 95.69 80 GLU A O 1
ATOM 614 N N . ASP A 1 81 ? 5.301 -11.766 -6.611 1.00 92.88 81 ASP A N 1
ATOM 615 C CA . ASP A 1 81 ? 4.087 -11.273 -7.251 1.00 92.88 81 ASP A CA 1
ATOM 616 C C . ASP A 1 81 ? 4.190 -11.302 -8.772 1.00 92.88 81 ASP A C 1
ATOM 618 O O . ASP A 1 81 ? 3.297 -11.835 -9.437 1.00 92.88 81 ASP A O 1
ATOM 622 N N . HIS A 1 82 ? 5.314 -10.844 -9.321 1.00 89.81 82 HIS A N 1
ATOM 623 C CA . HIS A 1 82 ? 5.559 -10.891 -10.756 1.00 89.81 82 HIS A CA 1
ATOM 624 C C . HIS A 1 82 ? 5.614 -12.322 -11.314 1.00 89.81 82 HIS A C 1
ATOM 626 O O . HIS A 1 82 ? 5.142 -12.548 -12.431 1.00 89.81 82 HIS A O 1
ATOM 632 N N . LEU A 1 83 ? 6.144 -13.298 -10.567 1.00 89.81 83 LEU A N 1
ATOM 633 C CA . LEU A 1 83 ? 6.142 -14.711 -10.976 1.00 89.81 83 LEU A CA 1
ATOM 634 C C . LEU A 1 83 ? 4.725 -15.298 -11.052 1.00 89.81 83 LEU A C 1
ATOM 636 O O . LEU A 1 83 ? 4.466 -16.158 -11.893 1.00 89.81 83 LEU A O 1
ATOM 640 N N . TYR A 1 84 ? 3.802 -14.801 -10.227 1.00 88.25 84 TYR A N 1
ATOM 641 C CA . TYR A 1 84 ? 2.386 -15.179 -10.250 1.00 88.25 84 TYR A CA 1
ATOM 642 C C . TYR A 1 84 ? 1.508 -14.253 -11.109 1.00 88.25 84 TYR A C 1
ATOM 644 O O . TYR A 1 84 ? 0.284 -14.384 -11.090 1.00 88.25 84 TYR A O 1
ATOM 652 N N . GLY A 1 85 ? 2.103 -13.326 -11.867 1.00 85.81 85 GLY A N 1
ATOM 653 C CA . GLY A 1 85 ? 1.376 -12.402 -12.744 1.00 85.81 85 GLY A CA 1
ATOM 654 C C . GLY A 1 85 ? 0.626 -11.282 -12.013 1.00 85.81 85 GLY A C 1
ATOM 655 O O . GLY A 1 85 ? -0.265 -10.665 -12.585 1.00 85.81 85 GLY A O 1
ATOM 656 N N . ARG A 1 86 ? 0.963 -10.999 -10.753 1.00 87.75 86 ARG A N 1
ATOM 657 C CA . ARG A 1 86 ? 0.357 -9.934 -9.941 1.00 87.75 86 ARG A CA 1
ATOM 658 C C . ARG A 1 86 ? 1.237 -8.679 -9.985 1.00 87.75 86 ARG A C 1
ATOM 660 O O . ARG A 1 86 ? 2.458 -8.787 -9.933 1.00 87.75 86 ARG A O 1
ATOM 667 N N . LYS A 1 87 ? 0.632 -7.485 -10.066 1.00 90.38 87 LYS A N 1
ATOM 668 C CA . LYS A 1 87 ? 1.351 -6.197 -10.131 1.00 90.38 87 LYS A CA 1
ATOM 669 C C . LYS A 1 87 ? 0.773 -5.185 -9.138 1.00 90.38 87 LYS A C 1
ATOM 671 O O . LYS A 1 87 ? -0.136 -4.424 -9.457 1.00 90.38 87 LYS A O 1
ATOM 676 N N . TYR A 1 88 ? 1.317 -5.165 -7.923 1.00 93.88 88 TYR A N 1
ATOM 677 C CA . TYR A 1 88 ? 0.827 -4.284 -6.855 1.00 93.88 88 TYR A CA 1
ATOM 678 C C . TYR A 1 88 ? 1.593 -2.967 -6.708 1.00 93.88 88 TYR A C 1
ATOM 680 O O . TYR A 1 88 ? 1.084 -2.045 -6.073 1.00 93.88 88 TYR A O 1
ATOM 688 N N . TRP A 1 89 ? 2.798 -2.861 -7.275 1.00 95.69 89 TRP A N 1
ATOM 689 C CA . TRP A 1 89 ? 3.533 -1.597 -7.280 1.00 95.69 89 TRP A CA 1
ATOM 690 C C . TRP A 1 89 ? 2.773 -0.555 -8.123 1.00 95.69 89 TRP A C 1
ATOM 692 O O . TRP A 1 89 ? 2.325 -0.890 -9.225 1.00 95.69 89 TRP A O 1
ATOM 702 N N . PRO A 1 90 ? 2.617 0.689 -7.634 1.00 95.62 90 PRO A N 1
ATOM 703 C CA . PRO A 1 90 ? 1.792 1.700 -8.289 1.00 95.62 90 PRO A CA 1
ATOM 704 C C . PRO A 1 90 ? 2.435 2.219 -9.580 1.00 95.62 90 PRO A C 1
ATOM 706 O O . PRO A 1 90 ? 3.591 2.650 -9.567 1.00 95.62 90 PRO A O 1
ATOM 709 N N . GLU A 1 91 ? 1.669 2.224 -10.675 1.00 95.44 91 GLU A N 1
ATOM 710 C CA . GLU A 1 91 ? 2.089 2.731 -11.996 1.00 95.44 91 GLU A CA 1
ATOM 711 C C . GLU A 1 91 ? 2.580 4.167 -11.950 1.00 95.44 91 GLU A C 1
ATOM 713 O O . GLU A 1 91 ? 3.605 4.477 -12.549 1.00 95.44 91 GLU A O 1
ATOM 718 N N . GLU A 1 92 ? 1.936 5.012 -11.155 1.00 96.44 92 GLU A N 1
ATOM 719 C CA . GLU A 1 92 ? 2.351 6.390 -10.909 1.00 96.44 92 GLU A CA 1
ATOM 720 C C . GLU A 1 92 ? 3.815 6.522 -10.450 1.00 96.44 92 GLU A C 1
ATOM 722 O O . GLU A 1 92 ? 4.437 7.539 -10.741 1.00 96.44 92 GLU A O 1
ATOM 727 N N . ILE A 1 93 ? 4.389 5.506 -9.787 1.00 97.31 93 ILE A N 1
ATOM 728 C CA . ILE A 1 93 ? 5.815 5.494 -9.430 1.00 97.31 93 ILE A CA 1
ATOM 729 C C . ILE A 1 93 ? 6.648 4.754 -10.476 1.00 97.31 93 ILE A C 1
ATOM 731 O O . ILE A 1 93 ? 7.581 5.336 -11.026 1.00 97.31 93 ILE A O 1
ATOM 735 N N . TRP A 1 94 ? 6.369 3.472 -10.745 1.00 96.88 94 TRP A N 1
ATOM 736 C CA . TRP A 1 94 ? 7.309 2.658 -11.531 1.00 96.88 94 TRP A CA 1
ATOM 737 C C . TRP A 1 94 ? 7.425 3.121 -12.988 1.00 96.88 94 TRP A C 1
ATOM 739 O O . TRP A 1 94 ? 8.487 2.960 -13.590 1.00 96.88 94 TRP A O 1
ATOM 749 N N . SER A 1 95 ? 6.380 3.754 -13.535 1.00 97.12 95 SER A N 1
ATOM 750 C CA . SER A 1 95 ? 6.365 4.265 -14.917 1.00 97.12 95 SER A CA 1
ATOM 751 C C . SER A 1 95 ? 7.353 5.413 -15.161 1.00 97.12 95 SER A C 1
ATOM 753 O O . SER A 1 95 ? 7.684 5.714 -16.307 1.00 97.12 95 SER A O 1
ATOM 755 N N . ILE A 1 96 ? 7.862 6.038 -14.092 1.00 98.12 96 ILE A N 1
ATOM 756 C CA . ILE A 1 96 ? 8.919 7.059 -14.150 1.00 98.12 96 ILE A CA 1
ATOM 757 C C . ILE A 1 96 ? 10.273 6.427 -14.515 1.00 98.12 96 ILE A C 1
ATOM 759 O O . ILE A 1 96 ? 11.115 7.084 -15.126 1.00 98.12 96 ILE A O 1
ATOM 763 N N . TYR A 1 97 ? 10.477 5.159 -14.151 1.00 98.12 97 TYR A N 1
ATOM 764 C CA . TYR A 1 97 ? 11.761 4.463 -14.249 1.00 98.12 97 TYR A CA 1
ATOM 765 C C . TYR A 1 97 ? 11.811 3.482 -15.423 1.00 98.12 97 TYR A C 1
ATOM 767 O O . TYR A 1 97 ? 12.839 3.357 -16.082 1.00 98.12 97 TYR A O 1
ATOM 775 N N . VAL A 1 98 ? 10.703 2.790 -15.706 1.00 97.38 98 VAL A N 1
ATOM 776 C CA . VAL A 1 98 ? 10.625 1.728 -16.722 1.00 97.38 98 VAL A CA 1
ATOM 777 C C . VAL A 1 98 ? 9.292 1.744 -17.468 1.00 97.38 98 VAL A C 1
ATOM 779 O O . VAL A 1 98 ? 8.333 2.387 -17.047 1.00 97.38 98 VAL A O 1
ATOM 782 N N . LYS A 1 99 ? 9.216 1.021 -18.593 1.00 95.56 99 LYS A N 1
ATOM 783 C CA . LYS A 1 99 ? 7.990 0.933 -19.407 1.00 95.56 99 LYS A CA 1
ATOM 784 C C . LYS A 1 99 ? 7.001 -0.098 -18.878 1.00 95.56 99 LYS A C 1
ATOM 786 O O . LYS A 1 99 ? 5.799 0.114 -19.006 1.00 95.56 99 LYS A O 1
ATOM 791 N N . ASP A 1 100 ? 7.495 -1.193 -18.312 1.00 93.06 100 ASP A N 1
ATOM 792 C CA . ASP A 1 100 ? 6.693 -2.170 -17.584 1.00 93.06 100 ASP A CA 1
ATOM 793 C C . ASP A 1 100 ? 7.385 -2.486 -16.257 1.00 93.06 100 ASP A C 1
ATOM 795 O O . ASP A 1 100 ? 8.602 -2.656 -16.206 1.00 93.06 100 ASP A O 1
ATOM 799 N N . SER A 1 101 ? 6.621 -2.602 -15.170 1.00 93.62 101 SER A N 1
ATOM 800 C CA . SER A 1 101 ? 7.186 -2.957 -13.868 1.00 93.62 101 SER A CA 1
ATOM 801 C C . SER A 1 101 ? 7.927 -4.296 -13.869 1.00 93.62 101 SER A C 1
ATOM 803 O O . SER A 1 101 ? 8.770 -4.496 -13.002 1.00 93.62 101 SER A O 1
ATOM 805 N N . SER A 1 102 ? 7.674 -5.203 -14.822 1.00 93.62 102 SER A N 1
ATOM 806 C CA . SER A 1 102 ? 8.433 -6.449 -14.973 1.00 93.62 102 SER A CA 1
ATOM 807 C C . SER A 1 102 ? 9.859 -6.259 -15.479 1.00 93.62 102 SER A C 1
ATOM 809 O O . SER A 1 102 ? 10.624 -7.212 -15.402 1.00 93.62 102 SER A O 1
ATOM 811 N N . ASP A 1 103 ? 10.219 -5.083 -15.991 1.00 96.31 103 ASP A N 1
ATOM 812 C CA . ASP A 1 103 ? 11.581 -4.810 -16.461 1.00 96.31 103 ASP A CA 1
ATOM 813 C C . ASP A 1 103 ? 12.558 -4.685 -15.276 1.00 96.31 103 ASP A C 1
ATOM 815 O O . ASP A 1 103 ? 13.727 -5.032 -15.398 1.00 96.31 103 ASP A O 1
ATOM 819 N N . LEU A 1 104 ? 12.077 -4.280 -14.089 1.00 96.81 104 LEU A N 1
ATOM 820 C CA . LEU A 1 104 ? 12.919 -4.019 -12.905 1.00 96.81 104 LEU A CA 1
ATOM 821 C C . LEU A 1 104 ? 13.616 -5.273 -12.340 1.00 96.81 104 LEU A C 1
ATOM 823 O O . LEU A 1 104 ? 14.522 -5.144 -11.520 1.00 96.81 104 LEU A O 1
ATOM 827 N N . LYS A 1 105 ? 13.203 -6.486 -12.735 1.00 94.88 105 LYS A N 1
ATOM 828 C CA . LYS A 1 105 ? 13.887 -7.742 -12.360 1.00 94.88 105 LYS A CA 1
ATOM 829 C C . LYS A 1 105 ? 14.930 -8.196 -13.385 1.00 94.88 105 LYS A C 1
ATOM 831 O O . LYS A 1 105 ? 15.643 -9.163 -13.116 1.00 94.88 105 LYS A O 1
ATOM 836 N N . GLU A 1 106 ? 14.962 -7.585 -14.565 1.00 96.88 106 GLU A N 1
ATOM 837 C CA . GLU A 1 106 ? 15.847 -8.004 -15.646 1.00 96.88 106 GLU A CA 1
ATOM 838 C C . GLU A 1 106 ? 17.255 -7.409 -15.457 1.00 96.88 106 GLU A C 1
ATOM 840 O O . GLU A 1 106 ? 17.395 -6.298 -14.934 1.00 96.88 106 GLU A O 1
ATOM 845 N N . PRO A 1 107 ? 18.321 -8.115 -15.878 1.00 97.19 107 PRO A N 1
ATOM 846 C CA . PRO A 1 107 ? 19.682 -7.586 -15.803 1.00 97.19 107 PRO A CA 1
ATOM 847 C C . PRO A 1 107 ? 19.832 -6.264 -16.569 1.00 97.19 107 PRO A C 1
ATOM 849 O O . PRO A 1 107 ? 19.355 -6.145 -17.699 1.00 97.19 107 PRO A O 1
ATOM 852 N N . GLY A 1 108 ? 20.553 -5.302 -15.990 1.00 97.50 108 GLY A N 1
ATOM 853 C CA . GLY A 1 108 ? 20.780 -3.978 -16.579 1.00 97.50 108 GLY A CA 1
ATOM 854 C C . GLY A 1 108 ? 19.806 -2.881 -16.133 1.00 97.50 108 GLY A C 1
ATOM 855 O O . GLY A 1 108 ? 19.992 -1.741 -16.548 1.00 97.50 108 GLY A O 1
ATOM 856 N N . TYR A 1 109 ? 18.807 -3.208 -15.304 1.00 98.00 109 TYR A N 1
ATOM 857 C CA . TYR A 1 109 ? 17.863 -2.258 -14.695 1.00 98.00 109 TYR A CA 1
ATOM 858 C C . TYR A 1 109 ? 18.120 -2.036 -13.195 1.00 98.00 109 TYR A C 1
ATOM 860 O O . TYR A 1 109 ? 17.240 -1.581 -12.466 1.00 98.00 109 TYR A O 1
ATOM 868 N N . GLU A 1 110 ? 19.297 -2.400 -12.678 1.00 97.56 110 GLU A N 1
ATOM 869 C CA . GLU A 1 110 ? 19.562 -2.415 -11.235 1.00 97.56 110 GLU A CA 1
ATOM 870 C C . GLU A 1 110 ? 19.437 -1.023 -10.598 1.00 97.56 110 GLU A C 1
ATOM 872 O O . GLU A 1 110 ? 18.941 -0.899 -9.477 1.00 97.56 110 GLU A O 1
ATOM 877 N N . THR A 1 111 ? 19.866 0.030 -11.301 1.00 98.12 111 THR A N 1
ATOM 878 C CA . THR A 1 111 ? 19.755 1.412 -10.813 1.00 98.12 111 THR A CA 1
ATOM 879 C C . THR A 1 111 ? 18.297 1.865 -10.791 1.00 98.12 111 THR A C 1
ATOM 881 O O . THR A 1 111 ? 17.814 2.312 -9.754 1.00 98.12 111 THR A O 1
ATOM 884 N N . GLU A 1 112 ? 17.565 1.666 -11.885 1.00 98.50 112 GLU A N 1
ATOM 885 C CA . GLU A 1 112 ? 16.144 1.987 -12.007 1.00 98.50 112 GLU A CA 1
ATOM 886 C C . GLU A 1 112 ? 15.300 1.231 -10.971 1.00 98.50 112 GLU A C 1
ATOM 888 O O . GLU A 1 112 ? 14.395 1.806 -10.366 1.00 98.50 112 GLU A O 1
ATOM 893 N N . ALA A 1 113 ? 15.623 -0.041 -10.717 1.00 98.12 113 ALA A N 1
ATOM 894 C CA . ALA A 1 113 ? 14.982 -0.866 -9.699 1.00 98.12 113 ALA A CA 1
ATOM 895 C C . ALA A 1 113 ? 15.190 -0.315 -8.286 1.00 98.12 113 ALA A C 1
ATOM 897 O O . ALA A 1 113 ? 14.223 -0.195 -7.529 1.00 98.12 113 ALA A O 1
ATOM 898 N N . LEU A 1 114 ? 16.424 0.052 -7.930 1.00 98.12 114 LEU A N 1
ATOM 899 C CA . LEU A 1 114 ? 16.743 0.612 -6.614 1.00 98.12 114 LEU A CA 1
ATOM 900 C C . LEU A 1 114 ? 16.134 2.005 -6.408 1.00 98.12 114 LEU A C 1
ATOM 902 O O . LEU A 1 114 ? 15.629 2.298 -5.318 1.00 98.12 114 LEU A O 1
ATOM 906 N N . ASP A 1 115 ? 16.130 2.845 -7.439 1.00 98.50 115 ASP A N 1
ATOM 907 C CA . ASP A 1 115 ? 15.540 4.181 -7.370 1.00 98.50 115 ASP A CA 1
ATOM 908 C C . ASP A 1 115 ? 14.009 4.109 -7.283 1.00 98.50 115 ASP A C 1
ATOM 910 O O . ASP A 1 115 ? 13.398 4.783 -6.448 1.00 98.50 115 ASP A O 1
ATOM 914 N N . CYS A 1 116 ? 13.380 3.228 -8.071 1.00 98.19 116 CYS A N 1
ATOM 915 C CA . CYS A 1 116 ? 11.947 2.956 -7.981 1.00 98.19 116 CYS A CA 1
ATOM 916 C C . CYS A 1 116 ? 11.567 2.434 -6.592 1.00 98.19 116 CYS A C 1
ATOM 918 O O . CYS A 1 116 ? 10.641 2.955 -5.968 1.00 98.19 116 CYS A O 1
ATOM 920 N N . LEU A 1 117 ? 12.305 1.444 -6.078 1.00 98.00 117 LEU A N 1
ATOM 921 C CA . LEU A 1 117 ? 12.117 0.910 -4.729 1.00 98.00 117 LEU A CA 1
ATOM 922 C C . LEU A 1 117 ? 12.180 2.027 -3.680 1.00 98.00 117 LEU A C 1
ATOM 924 O O . LEU A 1 117 ? 11.299 2.120 -2.824 1.00 98.00 117 LEU A O 1
ATOM 928 N N . SER A 1 118 ? 13.186 2.898 -3.770 1.00 98.00 118 SER A N 1
ATOM 929 C CA . SER A 1 118 ? 13.369 4.020 -2.845 1.00 98.00 118 SER A CA 1
ATOM 930 C C . SER A 1 118 ? 12.171 4.973 -2.858 1.00 98.00 118 SER A C 1
ATOM 932 O O . SER A 1 118 ? 11.688 5.366 -1.796 1.00 98.00 118 SER A O 1
ATOM 934 N N . SER A 1 119 ? 11.624 5.281 -4.035 1.00 97.56 119 SER A N 1
ATOM 935 C CA . SER A 1 119 ? 10.426 6.120 -4.170 1.00 97.56 119 SER A CA 1
ATOM 936 C C . SER A 1 119 ? 9.172 5.492 -3.561 1.00 97.56 119 SER A C 1
ATOM 938 O O . SER A 1 119 ? 8.387 6.193 -2.918 1.00 97.56 119 SER A O 1
ATOM 940 N N . ILE A 1 120 ? 8.983 4.175 -3.688 1.00 96.31 120 ILE A N 1
ATOM 941 C CA . ILE A 1 120 ? 7.848 3.494 -3.044 1.00 96.31 120 ILE A CA 1
ATOM 942 C C . ILE A 1 120 ? 8.047 3.448 -1.524 1.00 96.31 120 ILE A C 1
ATOM 944 O O . ILE A 1 120 ? 7.099 3.702 -0.783 1.00 96.31 120 ILE A O 1
ATOM 948 N N . ILE A 1 121 ? 9.270 3.209 -1.037 1.00 96.88 121 ILE A N 1
ATOM 949 C CA . ILE A 1 121 ? 9.582 3.262 0.401 1.00 96.88 121 ILE A CA 1
ATOM 950 C C . ILE A 1 121 ? 9.261 4.648 0.973 1.00 96.88 121 ILE A C 1
ATOM 952 O O . ILE A 1 121 ? 8.601 4.737 2.006 1.00 96.88 121 ILE A O 1
ATOM 956 N N . LEU A 1 122 ? 9.655 5.729 0.290 1.00 95.38 122 LEU A N 1
ATOM 957 C CA . LEU A 1 122 ? 9.334 7.097 0.710 1.00 95.38 122 LEU A CA 1
ATOM 958 C C . LEU A 1 122 ? 7.821 7.338 0.827 1.00 95.38 122 LEU A C 1
ATOM 960 O O . LEU A 1 122 ? 7.393 8.081 1.708 1.00 95.38 122 LEU A O 1
ATOM 964 N N . ASN A 1 123 ? 7.000 6.695 -0.009 1.00 92.25 123 ASN A N 1
ATOM 965 C CA . ASN A 1 123 ? 5.546 6.766 0.125 1.00 92.25 123 ASN A CA 1
ATOM 966 C C . ASN A 1 123 ? 5.046 6.096 1.418 1.00 92.25 123 ASN A C 1
ATOM 968 O O . ASN A 1 123 ? 4.164 6.653 2.071 1.00 92.25 123 ASN A O 1
ATOM 972 N N . ILE A 1 124 ? 5.612 4.946 1.802 1.00 90.94 124 ILE A N 1
ATOM 973 C CA . ILE A 1 124 ? 5.211 4.210 3.014 1.00 90.94 124 ILE A CA 1
ATOM 974 C C . ILE A 1 124 ? 5.478 5.016 4.284 1.00 90.94 124 ILE A C 1
ATOM 976 O O . ILE A 1 124 ? 4.662 4.968 5.197 1.00 90.94 124 ILE A O 1
ATOM 980 N N . LEU A 1 125 ? 6.575 5.778 4.332 1.00 89.44 125 LEU A N 1
ATOM 981 C CA . LEU A 1 125 ? 6.978 6.555 5.513 1.00 89.44 125 LEU A CA 1
ATOM 982 C C . LEU A 1 125 ? 6.000 7.684 5.900 1.00 89.44 125 LEU A C 1
ATOM 984 O O . LEU A 1 125 ? 6.220 8.355 6.904 1.00 89.44 125 LEU A O 1
ATOM 988 N N . ASN A 1 126 ? 4.938 7.908 5.119 1.00 85.44 126 ASN A N 1
ATOM 989 C CA . ASN A 1 126 ? 3.863 8.845 5.454 1.00 85.44 126 ASN A CA 1
ATOM 990 C C . ASN A 1 126 ? 2.763 8.234 6.345 1.00 85.44 126 ASN A C 1
ATOM 992 O O . ASN A 1 126 ? 1.822 8.947 6.696 1.00 85.44 126 ASN A O 1
ATOM 996 N N . HIS A 1 127 ? 2.855 6.940 6.670 1.00 83.12 127 HIS A N 1
ATOM 997 C CA . HIS A 1 127 ? 1.938 6.215 7.558 1.00 83.12 127 HIS A CA 1
ATOM 998 C C . HIS A 1 127 ? 2.617 5.868 8.880 1.00 83.12 127 HIS A C 1
ATOM 1000 O O . HIS A 1 127 ? 1.893 5.871 9.901 1.00 83.12 127 HIS A O 1
#

Secondary structure (DSSP, 8-state):
-HHHHHHHHHHHTTTTS-B--SHHHHHHHHIIIIIHHHHHHHHHHHHTTSS-GGGGT-HHHHHHHHHHHHHHHHHHTHHHHHHTT-B-S-HHHHTTT-SSGGGGGSTT-HHHHHHHHHHHHHHHTT-

Foldseek 3Di:
DVVLVVVQVVVCVVVVERAAADPVSLLSNLCVPFLVVLLVVQVVCVVVVVDDPVSNVPSVVSSLVSSLVVLVVCLVCLVVCVVSVYDSQYNVQLVVLDVDSVCLPPPPSVVSVVVSSVVSVVSSVVD

InterPro domains:
  IPR002060 Squalene/phytoene synthase [PF00494] (2-121)
  IPR008949 Isoprenoid synthase domain superfamily [G3DSA:1.10.600.10] (1-127)
  IPR008949 Isoprenoid synthase domain superfamily [SSF48576] (1-127)
  IPR044844 Trans-isoprenyl diphosphate synthases, eukaryotic-type [PTHR11626] (1-127)

Radius of gyration: 16.45 Å; chains: 1; bounding box: 38×24×47 Å

Sequence (127 aa):
MGNGMADYVKDGAHTNGVSIKTLKDFDMYCYYVAGLTALGATRLFVASGLESSDLADDTNLSINLGLYYQKTTIIRDYLEDHLYGRKYWPEEIWSIYVKDSSDLKEPGYETEALDCLSSIILNILNH

pLDDT: mean 92.62, std 8.88, range [53.75, 98.5]

Organism: NCBI:txid1433469